Protein AF-A0A5B7BWL8-F1 (afdb_monomer_lite)

Foldseek 3Di:
DDLPPQPLLVLLVQLVDPVSLVVSLVSLLVSLVVVQVVVCVVPQFNDDDPVCPVVVLVVSLVVSVVSNNDSVSCVVSPNPPPPVDDPQCPPPGGNVSVCVGPPVD

Sequence (105 aa):
LDLSGSNLTLAATICSNKEDRGKCCRYINAFIAVSVARYANATSNLGVSSDLSEICLSSISETLELYGIARNATVFCGFGTKIPVNYECEGRTTVTQMLQSPKFV

Secondary structure (DSSP, 8-state):
---TT--HHHHHHHHH-GGGHHHHHHHHHHHHHHHHHHHHHHHSBSS--HHHHHHHHHHHHHHHHHTT--HHHHHHH---------GGGTT--BHHHHHTSTT--

Structure (mmCIF, N/CA/C/O backbone):
data_AF-A0A5B7BWL8-F1
#
_entry.id   AF-A0A5B7BWL8-F1
#
loop_
_atom_site.group_PDB
_atom_site.id
_atom_site.type_symbol
_atom_site.label_atom_id
_atom_site.label_alt_id
_atom_site.label_comp_id
_atom_site.label_asym_id
_atom_site.label_entity_id
_atom_site.label_seq_id
_atom_site.pdbx_PDB_ins_code
_atom_site.Cartn_x
_atom_site.Cartn_y
_atom_site.Cartn_z
_atom_site.occupancy
_atom_site.B_iso_or_equiv
_atom_site.auth_seq_id
_atom_site.auth_comp_id
_atom_site.auth_asym_id
_atom_site.auth_atom_id
_atom_site.pdbx_PDB_model_num
ATOM 1 N N . LEU A 1 1 ? 3.720 1.571 6.312 1.00 76.44 1 LEU A N 1
ATOM 2 C CA . LEU A 1 1 ? 3.404 0.793 5.097 1.00 76.44 1 LEU A CA 1
ATOM 3 C C . LEU A 1 1 ? 4.126 -0.543 5.202 1.00 76.44 1 LEU A C 1
ATOM 5 O O . LEU A 1 1 ? 5.339 -0.537 5.346 1.00 76.44 1 LEU A O 1
ATOM 9 N N . ASP A 1 2 ? 3.404 -1.658 5.193 1.00 85.81 2 ASP A N 1
ATOM 10 C CA . ASP A 1 2 ? 4.000 -2.998 5.139 1.00 85.81 2 ASP A CA 1
ATOM 11 C C . ASP A 1 2 ? 3.781 -3.601 3.744 1.00 85.81 2 ASP A C 1
ATOM 13 O O . ASP A 1 2 ? 2.657 -3.965 3.398 1.00 85.81 2 ASP A O 1
ATOM 17 N N . LEU A 1 3 ? 4.836 -3.652 2.927 1.00 85.50 3 LEU A N 1
ATOM 18 C CA . LEU A 1 3 ? 4.828 -4.288 1.600 1.00 85.50 3 LEU A CA 1
ATOM 19 C C . LEU A 1 3 ? 5.455 -5.690 1.624 1.00 85.50 3 LEU A C 1
ATOM 21 O O . LEU A 1 3 ? 5.674 -6.281 0.564 1.00 85.50 3 LEU A O 1
ATOM 25 N N . SER A 1 4 ? 5.757 -6.239 2.805 1.00 85.44 4 SER A N 1
ATOM 26 C CA . SER A 1 4 ? 6.407 -7.545 2.925 1.00 85.44 4 SER A CA 1
ATOM 27 C C . SER A 1 4 ? 5.589 -8.650 2.245 1.00 85.44 4 SER A C 1
ATOM 29 O O . SER A 1 4 ? 4.355 -8.669 2.279 1.00 85.44 4 SER A O 1
ATOM 31 N N . GLY A 1 5 ? 6.274 -9.575 1.575 1.00 83.12 5 GLY A N 1
ATOM 32 C CA . GLY A 1 5 ? 5.630 -10.623 0.776 1.00 83.12 5 GLY A CA 1
ATOM 33 C C . GLY A 1 5 ? 5.118 -10.167 -0.598 1.00 83.12 5 GLY A C 1
ATOM 34 O O . GLY A 1 5 ? 4.640 -11.002 -1.361 1.00 83.12 5 GLY A O 1
ATOM 35 N N . SER A 1 6 ? 5.243 -8.882 -0.952 1.00 89.69 6 SER A N 1
ATOM 36 C CA . SER A 1 6 ? 5.002 -8.408 -2.321 1.00 89.69 6 SER A CA 1
ATOM 37 C C . SER A 1 6 ? 6.225 -8.660 -3.201 1.00 89.69 6 SER A C 1
ATOM 39 O O . SER A 1 6 ? 7.352 -8.358 -2.811 1.00 89.69 6 SER A O 1
ATOM 41 N N . ASN A 1 7 ? 6.019 -9.161 -4.420 1.00 92.12 7 ASN A N 1
ATOM 42 C CA . ASN A 1 7 ? 7.098 -9.316 -5.395 1.00 92.12 7 ASN A CA 1
ATOM 43 C C . ASN A 1 7 ? 7.298 -8.009 -6.180 1.00 92.12 7 ASN A C 1
ATOM 45 O O . ASN A 1 7 ? 6.820 -7.853 -7.306 1.00 92.12 7 ASN A O 1
ATOM 49 N N . LEU A 1 8 ? 7.980 -7.049 -5.550 1.00 90.62 8 LEU A N 1
ATOM 50 C CA . LEU A 1 8 ? 8.244 -5.734 -6.142 1.00 90.62 8 LEU A CA 1
ATOM 51 C C . LEU A 1 8 ? 9.181 -5.820 -7.354 1.00 90.62 8 LEU A C 1
ATOM 53 O O . LEU A 1 8 ? 9.018 -5.050 -8.294 1.00 90.62 8 LEU A O 1
ATOM 57 N N . THR A 1 9 ? 10.088 -6.801 -7.389 1.00 90.12 9 THR A N 1
ATOM 58 C CA . THR A 1 9 ? 10.976 -7.048 -8.535 1.00 90.12 9 THR A CA 1
ATOM 59 C C . THR A 1 9 ? 10.194 -7.440 -9.789 1.00 90.12 9 THR A C 1
ATOM 61 O O . THR A 1 9 ? 10.437 -6.886 -10.858 1.00 90.12 9 THR A O 1
ATOM 64 N N . LEU A 1 10 ? 9.206 -8.336 -9.668 1.00 90.94 10 LEU A N 1
ATOM 65 C CA . LEU A 1 10 ? 8.322 -8.690 -10.784 1.00 90.94 10 LEU A CA 1
ATOM 66 C C . LEU A 1 10 ? 7.570 -7.462 -11.306 1.00 90.94 10 LEU A C 1
ATOM 68 O O . LEU A 1 10 ? 7.477 -7.245 -12.515 1.00 90.94 10 LEU A O 1
ATOM 72 N N . ALA A 1 11 ? 7.046 -6.641 -10.396 1.00 91.81 11 ALA A N 1
ATOM 73 C CA . ALA A 1 11 ? 6.366 -5.417 -10.785 1.00 91.81 11 ALA A CA 1
ATOM 74 C C . ALA A 1 11 ? 7.316 -4.418 -11.452 1.00 91.81 11 ALA A C 1
ATOM 76 O O . ALA A 1 11 ? 6.922 -3.822 -12.446 1.00 91.81 11 ALA A O 1
ATOM 77 N N . ALA A 1 12 ? 8.564 -4.290 -10.996 1.00 92.81 12 ALA A N 1
ATOM 78 C CA . ALA A 1 12 ? 9.577 -3.469 -11.656 1.00 92.81 12 ALA A CA 1
ATOM 79 C C . ALA A 1 12 ? 9.822 -3.918 -13.104 1.00 92.81 12 ALA A C 1
ATOM 81 O O . ALA A 1 12 ? 9.806 -3.089 -14.016 1.00 92.81 12 ALA A O 1
ATOM 82 N N . THR A 1 13 ? 9.943 -5.229 -13.347 1.00 93.75 13 THR A N 1
ATOM 83 C CA . THR A 1 13 ? 10.066 -5.776 -14.707 1.00 93.75 13 THR A CA 1
ATOM 84 C C . THR A 1 13 ? 8.866 -5.396 -15.573 1.00 93.75 13 THR A C 1
ATOM 86 O O . THR A 1 13 ? 9.043 -4.881 -16.675 1.00 93.75 13 THR A O 1
ATOM 89 N N . ILE A 1 14 ? 7.642 -5.570 -15.069 1.00 93.12 14 ILE A N 1
ATOM 90 C CA . ILE A 1 14 ? 6.412 -5.229 -15.802 1.00 93.12 14 ILE A CA 1
ATOM 91 C C . ILE A 1 14 ? 6.315 -3.716 -16.053 1.00 93.12 14 ILE A C 1
ATOM 93 O O . ILE A 1 14 ? 5.974 -3.286 -17.150 1.00 93.12 14 ILE A O 1
ATOM 97 N N . CYS A 1 15 ? 6.639 -2.901 -15.051 1.00 90.94 15 CYS A N 1
ATOM 98 C CA . CYS A 1 15 ? 6.589 -1.443 -15.118 1.00 90.94 15 CYS A CA 1
ATOM 99 C C . CYS A 1 15 ? 7.652 -0.832 -16.039 1.00 90.94 15 CYS A C 1
ATOM 101 O O . CYS A 1 15 ? 7.480 0.305 -16.479 1.00 90.94 15 CYS A O 1
ATOM 103 N N . SER A 1 16 ? 8.722 -1.566 -16.357 1.00 91.25 16 SER A N 1
ATOM 104 C CA . SER A 1 16 ? 9.725 -1.133 -17.334 1.00 91.25 16 SER A CA 1
ATOM 105 C C . SER A 1 16 ? 9.195 -1.134 -18.777 1.00 91.25 16 SER A C 1
ATOM 107 O O . SER A 1 16 ? 9.670 -0.358 -19.610 1.00 91.25 16 SER A O 1
ATOM 109 N N . ASN A 1 17 ? 8.173 -1.950 -19.073 1.00 90.75 17 ASN A N 1
ATOM 110 C CA . ASN A 1 17 ? 7.547 -2.006 -20.389 1.00 90.75 17 ASN A CA 1
ATOM 111 C C . ASN A 1 17 ? 6.417 -0.969 -20.516 1.00 90.75 17 ASN A C 1
ATOM 113 O O . ASN A 1 17 ? 5.400 -1.019 -19.821 1.00 90.75 17 ASN A O 1
ATOM 117 N N . LYS A 1 18 ? 6.561 -0.043 -21.471 1.00 84.69 18 LYS A N 1
ATOM 118 C CA . LYS A 1 18 ? 5.576 1.018 -21.740 1.00 84.69 18 LYS A CA 1
ATOM 119 C C . LYS A 1 18 ? 4.225 0.489 -22.232 1.00 84.69 18 LYS A C 1
ATOM 121 O O . LYS A 1 18 ? 3.219 1.161 -22.010 1.00 84.69 18 LYS A O 1
ATOM 126 N N . GLU A 1 19 ? 4.183 -0.679 -22.868 1.00 90.56 19 GLU A N 1
ATOM 127 C CA . GLU A 1 19 ? 2.931 -1.304 -23.323 1.00 90.56 19 GLU A CA 1
ATOM 128 C C . GLU A 1 19 ? 2.147 -1.932 -22.160 1.00 90.56 19 GLU A C 1
ATOM 130 O O . GLU A 1 19 ? 0.922 -2.031 -22.197 1.00 90.56 19 GLU A O 1
ATOM 135 N N . ASP A 1 20 ? 2.837 -2.268 -21.068 1.00 91.62 20 ASP A N 1
ATOM 136 C CA . ASP A 1 20 ? 2.262 -2.931 -19.899 1.00 91.62 20 ASP A CA 1
ATOM 137 C C . ASP A 1 20 ? 1.863 -1.957 -18.779 1.00 91.62 20 ASP A C 1
ATOM 139 O O . ASP A 1 20 ? 1.601 -2.379 -17.650 1.00 91.62 20 ASP A O 1
ATOM 143 N N . ARG A 1 21 ? 1.730 -0.654 -19.065 1.00 87.81 21 ARG A N 1
ATOM 144 C CA . ARG A 1 21 ? 1.355 0.370 -18.064 1.00 87.81 21 ARG A CA 1
ATOM 145 C C . ARG A 1 21 ? 0.113 0.006 -17.255 1.00 87.81 21 ARG A C 1
ATOM 147 O O . ARG A 1 21 ? 0.104 0.167 -16.039 1.00 87.81 21 ARG A O 1
ATOM 154 N N . GLY A 1 22 ? -0.912 -0.548 -17.903 1.00 89.06 22 GLY A N 1
ATOM 155 C CA . GLY A 1 22 ? -2.113 -1.013 -17.206 1.00 89.06 22 GLY A CA 1
ATOM 156 C C . GLY A 1 22 ? -1.839 -2.173 -16.239 1.00 89.06 22 GLY A C 1
ATOM 157 O O . GLY A 1 22 ? -2.395 -2.204 -15.142 1.00 89.06 22 GLY A O 1
ATOM 158 N N . LYS A 1 23 ? -0.959 -3.118 -16.606 1.00 92.19 23 LYS A N 1
ATOM 159 C CA . LYS A 1 23 ? -0.533 -4.206 -15.708 1.00 92.19 23 LYS A CA 1
ATOM 160 C C . LYS A 1 23 ? 0.304 -3.653 -14.557 1.00 92.19 23 LYS A C 1
ATOM 162 O O . LYS A 1 23 ? 0.032 -4.006 -13.416 1.00 92.19 23 LYS A O 1
ATOM 167 N N . CYS A 1 24 ? 1.242 -2.753 -14.845 1.00 91.50 24 CYS A N 1
ATOM 168 C CA . CYS A 1 24 ? 2.054 -2.065 -13.843 1.00 91.50 24 CYS A CA 1
ATOM 169 C C . CYS A 1 24 ? 1.181 -1.426 -12.749 1.00 91.50 24 CYS A C 1
ATOM 171 O O . CYS A 1 24 ? 1.342 -1.745 -11.571 1.00 91.50 24 CYS A O 1
ATOM 173 N N . CYS A 1 25 ? 0.176 -0.626 -13.127 1.00 90.75 25 CYS A N 1
ATOM 174 C CA . CYS A 1 25 ? -0.714 0.006 -12.149 1.00 90.75 25 CYS A CA 1
ATOM 175 C C . CYS A 1 25 ? -1.532 -0.997 -11.334 1.00 90.75 25 CYS A C 1
ATOM 177 O O . CYS A 1 25 ? -1.771 -0.768 -10.151 1.00 90.75 25 CYS A O 1
ATOM 179 N N . ARG A 1 26 ? -1.953 -2.118 -11.935 1.00 90.62 26 ARG A N 1
ATOM 180 C CA . ARG A 1 26 ? -2.653 -3.181 -11.198 1.00 90.62 26 ARG A CA 1
ATOM 181 C C . ARG A 1 26 ? -1.764 -3.820 -10.134 1.00 90.62 26 ARG A C 1
ATOM 183 O O . ARG A 1 26 ? -2.235 -4.006 -9.020 1.00 90.62 26 ARG A O 1
ATOM 190 N N . TYR A 1 27 ? -0.501 -4.111 -10.447 1.00 91.56 27 TYR A N 1
ATOM 191 C CA . TYR A 1 27 ? 0.447 -4.655 -9.469 1.00 91.56 27 TYR A CA 1
ATOM 192 C C . TYR A 1 27 ? 0.722 -3.666 -8.334 1.00 91.56 27 TYR A C 1
ATOM 194 O O . TYR A 1 27 ? 0.584 -4.033 -7.170 1.00 91.56 27 TYR A O 1
ATOM 202 N N . ILE A 1 28 ? 1.027 -2.406 -8.665 1.00 90.69 28 ILE A N 1
ATOM 203 C CA . ILE A 1 28 ? 1.254 -1.353 -7.665 1.00 90.69 28 ILE A CA 1
ATOM 204 C C . ILE A 1 28 ? 0.040 -1.233 -6.736 1.00 90.69 28 ILE A C 1
ATOM 206 O O . ILE A 1 28 ? 0.183 -1.358 -5.522 1.00 90.69 28 ILE A O 1
ATOM 210 N N . ASN A 1 29 ? -1.166 -1.064 -7.288 1.00 89.81 29 ASN A N 1
ATOM 211 C CA . ASN A 1 29 ? -2.377 -0.907 -6.481 1.00 89.81 29 ASN A CA 1
ATOM 212 C C . ASN A 1 29 ? -2.721 -2.167 -5.672 1.00 89.81 29 ASN A C 1
ATOM 214 O O . ASN A 1 29 ? -3.215 -2.039 -4.555 1.00 89.81 29 ASN A O 1
ATOM 218 N N . ALA A 1 30 ? -2.425 -3.368 -6.179 1.00 90.19 30 ALA A N 1
ATOM 219 C CA . ALA A 1 30 ? -2.609 -4.604 -5.421 1.00 90.19 30 ALA A CA 1
ATOM 220 C C . ALA A 1 30 ? -1.703 -4.651 -4.181 1.00 90.19 30 ALA A C 1
ATOM 222 O O . ALA A 1 30 ? -2.172 -4.974 -3.091 1.00 90.19 30 ALA A O 1
ATOM 223 N N . PHE A 1 31 ? -0.428 -4.275 -4.312 1.00 90.31 31 PHE A N 1
ATOM 224 C CA . PHE A 1 31 ? 0.491 -4.232 -3.171 1.00 90.31 31 PHE A CA 1
ATOM 225 C C . PHE A 1 31 ? 0.072 -3.187 -2.134 1.00 90.31 31 PHE A C 1
ATOM 227 O O . PHE A 1 31 ? 0.073 -3.467 -0.935 1.00 90.31 31 PHE A O 1
ATOM 234 N N . ILE A 1 32 ? -0.355 -2.007 -2.595 1.00 88.88 32 ILE A N 1
ATOM 235 C CA . ILE A 1 32 ? -0.895 -0.950 -1.730 1.00 88.88 32 ILE A CA 1
ATOM 236 C C . ILE A 1 32 ? -2.125 -1.472 -0.979 1.00 88.88 32 ILE A C 1
ATOM 238 O O . ILE A 1 32 ? -2.203 -1.317 0.235 1.00 88.88 32 ILE A O 1
ATOM 242 N N . ALA A 1 33 ? -3.060 -2.126 -1.674 1.00 88.44 33 ALA A N 1
ATOM 243 C CA . ALA A 1 33 ? -4.286 -2.653 -1.078 1.00 88.44 33 ALA A CA 1
ATOM 244 C C . ALA A 1 33 ? -4.005 -3.693 0.014 1.00 88.44 33 ALA A C 1
ATOM 246 O O . ALA A 1 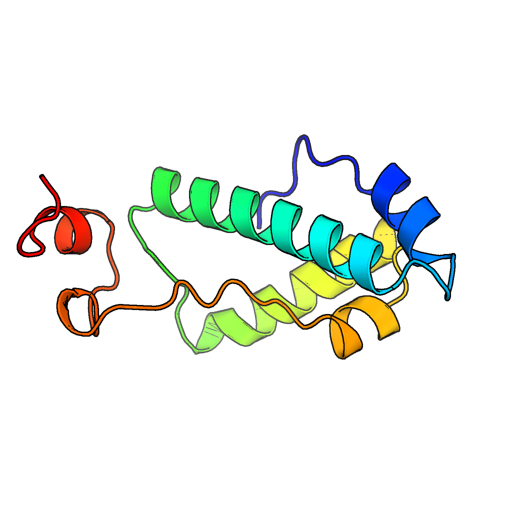33 ? -4.593 -3.619 1.091 1.00 88.44 33 ALA A O 1
ATOM 247 N N . VAL A 1 34 ? -3.066 -4.617 -0.220 1.00 89.19 34 VAL A N 1
ATOM 248 C CA . VAL A 1 34 ? -2.629 -5.580 0.806 1.00 89.19 34 VAL A CA 1
ATOM 249 C C . VAL A 1 34 ? -2.032 -4.851 2.011 1.00 89.19 34 VAL A C 1
ATOM 251 O O . VAL A 1 34 ? -2.356 -5.181 3.151 1.00 89.19 34 VAL A O 1
ATOM 254 N N . SER A 1 35 ? -1.204 -3.832 1.775 1.00 89.56 35 SER A N 1
ATOM 255 C CA . SER A 1 35 ? -0.605 -3.033 2.846 1.00 89.56 35 SER A CA 1
ATOM 256 C C . SER A 1 35 ? -1.649 -2.303 3.693 1.00 89.56 35 SER A C 1
ATOM 258 O O . SER A 1 35 ? -1.593 -2.342 4.923 1.00 89.56 35 SER A O 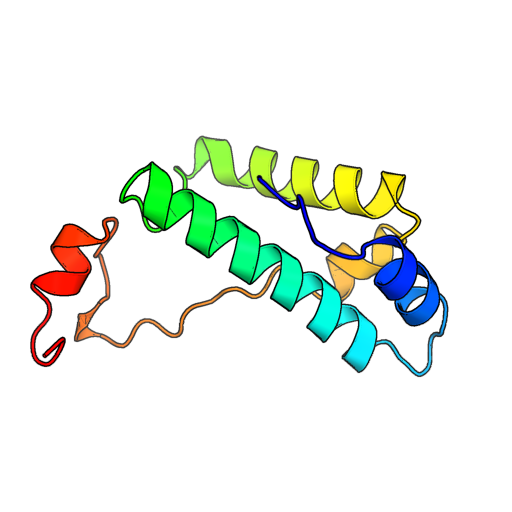1
ATOM 260 N N . VAL A 1 36 ? -2.634 -1.679 3.041 1.00 87.19 36 VAL A N 1
ATOM 261 C CA . VAL A 1 36 ? -3.756 -0.991 3.696 1.00 87.19 36 VAL A CA 1
ATOM 262 C C . VAL A 1 36 ? -4.598 -1.979 4.502 1.00 87.19 36 VAL A C 1
ATOM 264 O O . VAL A 1 36 ? -4.927 -1.697 5.651 1.00 87.19 36 VAL A O 1
ATOM 267 N N . ALA A 1 37 ? -4.885 -3.165 3.959 1.00 88.12 37 ALA A N 1
ATOM 268 C CA . ALA A 1 37 ? -5.623 -4.203 4.676 1.00 88.12 37 ALA A CA 1
ATOM 269 C C . ALA A 1 37 ? -4.882 -4.673 5.940 1.00 88.12 37 ALA A C 1
ATOM 271 O O . ALA A 1 37 ? -5.493 -4.819 6.998 1.00 88.12 37 ALA A O 1
ATOM 272 N N . ARG A 1 38 ? -3.557 -4.854 5.866 1.00 90.69 38 ARG A N 1
ATOM 273 C CA . ARG A 1 38 ? -2.734 -5.195 7.040 1.00 90.69 38 ARG A CA 1
ATOM 274 C C . ARG A 1 38 ? -2.729 -4.083 8.082 1.00 90.69 38 ARG A C 1
ATOM 276 O O . ARG A 1 38 ? -2.854 -4.374 9.268 1.00 90.69 38 ARG A O 1
ATOM 283 N N . TYR A 1 39 ? -2.625 -2.828 7.649 1.00 89.44 39 TYR A N 1
ATOM 284 C CA . TYR A 1 39 ? -2.717 -1.672 8.540 1.00 89.44 39 TYR A CA 1
ATOM 285 C C . TYR A 1 39 ? -4.064 -1.626 9.269 1.00 89.44 39 TYR A C 1
ATOM 287 O O . TYR A 1 39 ? -4.092 -1.498 10.495 1.00 89.44 39 TYR A O 1
ATOM 295 N N . ALA A 1 40 ? -5.169 -1.791 8.538 1.00 89.88 40 ALA A N 1
ATOM 296 C CA . ALA A 1 40 ? -6.506 -1.806 9.119 1.00 89.88 40 ALA A CA 1
ATOM 297 C C . ALA A 1 40 ? -6.696 -2.980 10.083 1.00 89.88 40 ALA A C 1
ATOM 299 O O . ALA A 1 40 ? -7.247 -2.796 11.161 1.00 89.88 40 ALA A O 1
ATOM 300 N N . ASN A 1 41 ? -6.177 -4.163 9.757 1.00 91.06 41 ASN A N 1
ATOM 301 C CA . ASN A 1 41 ? -6.224 -5.313 10.657 1.00 91.06 41 ASN A CA 1
ATOM 302 C C . ASN A 1 41 ? -5.430 -5.073 11.956 1.00 91.06 41 ASN A C 1
ATOM 304 O O . ASN A 1 41 ? -5.896 -5.402 13.040 1.00 91.06 41 ASN A O 1
ATOM 308 N N . ALA A 1 42 ? -4.240 -4.473 11.858 1.00 92.50 42 ALA A N 1
ATOM 309 C CA . ALA A 1 42 ? -3.376 -4.237 13.014 1.00 92.50 42 ALA A CA 1
ATOM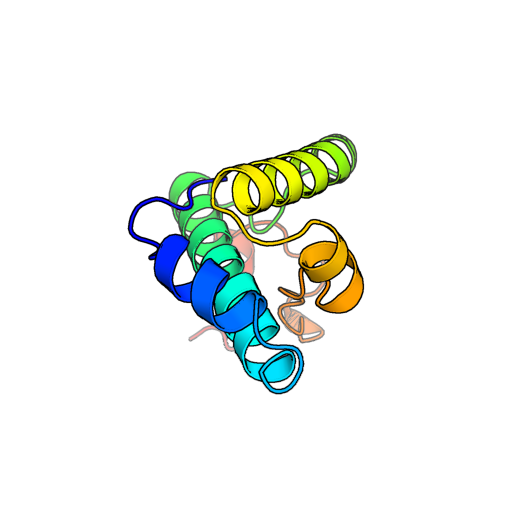 310 C C . ALA A 1 42 ? -3.854 -3.084 13.911 1.00 92.50 42 ALA A C 1
ATOM 312 O O . ALA A 1 42 ? -3.625 -3.107 15.117 1.00 92.50 42 ALA A O 1
ATOM 313 N N . THR A 1 43 ? -4.487 -2.059 13.334 1.00 91.94 43 THR A N 1
ATOM 314 C CA . THR A 1 43 ? -4.819 -0.811 14.047 1.00 91.94 43 THR A CA 1
ATOM 315 C C . THR A 1 43 ? -6.314 -0.568 14.213 1.00 91.94 43 THR A C 1
ATOM 317 O O . THR A 1 43 ? -6.708 0.348 14.927 1.00 91.94 43 THR A O 1
ATOM 320 N N . SER A 1 44 ? -7.152 -1.351 13.534 1.00 90.50 44 SER A N 1
ATOM 321 C CA . SER A 1 44 ? -8.581 -1.090 13.338 1.00 90.50 44 SER A CA 1
ATOM 322 C C . SER A 1 44 ? -8.912 0.236 12.637 1.00 90.50 44 SER A C 1
ATOM 324 O O . SER A 1 44 ? -10.094 0.531 12.491 1.00 90.50 44 SER A O 1
ATOM 326 N N . ASN A 1 45 ? -7.935 1.021 12.164 1.00 88.94 45 ASN A N 1
ATOM 327 C CA . ASN A 1 45 ? -8.173 2.265 11.425 1.00 88.94 45 ASN A CA 1
ATOM 328 C C . ASN A 1 45 ? -8.232 2.010 9.914 1.00 88.94 45 ASN A C 1
ATOM 330 O O . ASN A 1 45 ? -7.408 1.292 9.356 1.00 88.94 45 ASN A O 1
ATOM 334 N N . LEU A 1 46 ? -9.186 2.639 9.232 1.00 85.62 46 LEU A N 1
ATOM 335 C CA . LEU A 1 46 ? -9.404 2.503 7.784 1.00 85.62 46 LEU A CA 1
ATOM 336 C C . LEU A 1 46 ? -8.591 3.498 6.954 1.00 85.62 46 LEU A C 1
ATOM 338 O O . LEU A 1 46 ? -8.591 3.440 5.727 1.00 85.62 46 LEU A O 1
ATOM 342 N N . GLY A 1 47 ? -7.903 4.415 7.622 1.00 83.12 47 GLY A N 1
ATOM 343 C CA . GLY A 1 47 ? -7.080 5.433 7.000 1.00 83.12 47 GLY A CA 1
ATOM 344 C C . GLY A 1 47 ? -6.091 6.020 7.994 1.00 83.12 47 GLY A C 1
ATOM 345 O O . GLY A 1 47 ? -6.101 5.694 9.181 1.00 83.12 47 GLY A O 1
ATOM 346 N N . VAL A 1 48 ? -5.235 6.893 7.480 1.00 83.75 48 VAL A N 1
ATOM 347 C CA . VAL A 1 48 ? -4.289 7.687 8.268 1.00 83.75 48 VAL A CA 1
ATOM 348 C C . VAL A 1 48 ? -4.818 9.114 8.422 1.00 83.75 48 VAL A C 1
ATOM 350 O O . VAL A 1 48 ? -5.686 9.539 7.658 1.00 83.75 48 VAL A O 1
ATOM 353 N N . SER A 1 49 ? -4.308 9.863 9.402 1.00 84.38 49 SER A N 1
ATOM 354 C CA . SER A 1 49 ? -4.627 11.290 9.528 1.00 84.38 49 SER A CA 1
ATOM 355 C C . SER A 1 49 ? -4.145 12.077 8.304 1.00 84.38 49 SER A C 1
ATOM 357 O O . SER A 1 49 ? -3.216 11.656 7.608 1.00 84.38 49 SER A O 1
ATOM 359 N N . SER A 1 50 ? -4.749 13.246 8.065 1.00 80.94 50 SER A N 1
ATOM 360 C CA . SER A 1 50 ? -4.342 14.170 6.994 1.00 80.94 50 SER A CA 1
ATOM 361 C C . SER A 1 50 ? -2.840 14.444 7.011 1.00 80.94 50 SER A C 1
ATOM 363 O O . SER A 1 50 ? -2.188 14.388 5.972 1.00 80.94 50 SER A O 1
ATOM 365 N N . ASP A 1 51 ? -2.290 14.643 8.206 1.00 83.69 51 ASP A N 1
ATOM 366 C CA . ASP A 1 51 ? -0.903 15.060 8.418 1.00 83.69 51 ASP A CA 1
ATOM 367 C C . ASP A 1 51 ? 0.093 13.936 8.087 1.00 83.69 51 ASP A C 1
ATOM 369 O O . ASP A 1 51 ? 1.243 14.189 7.738 1.00 83.69 51 ASP A O 1
ATOM 373 N N . LEU A 1 52 ? -0.354 12.677 8.152 1.00 85.12 52 LEU A N 1
ATOM 374 C CA . LEU A 1 52 ? 0.444 11.502 7.794 1.00 85.12 52 LEU A CA 1
ATOM 375 C C . LEU A 1 52 ? 0.232 11.058 6.344 1.00 85.12 52 LEU A C 1
ATOM 377 O O . LEU A 1 52 ? 0.987 10.215 5.853 1.00 85.12 52 LEU A O 1
ATOM 381 N N . SER A 1 53 ? -0.774 11.599 5.653 1.00 83.62 53 SER A N 1
ATOM 382 C CA . SER A 1 53 ? -1.113 11.194 4.289 1.00 83.62 53 SER A CA 1
ATOM 383 C C . SER A 1 53 ? 0.037 11.472 3.323 1.00 83.62 53 SER A C 1
ATOM 385 O O . SER A 1 53 ? 0.445 10.579 2.586 1.00 83.62 53 SER A O 1
ATOM 387 N N . GLU A 1 54 ? 0.607 12.677 3.346 1.00 83.38 54 GLU A N 1
ATOM 388 C CA . GLU A 1 54 ? 1.715 13.047 2.453 1.00 83.38 54 GLU A CA 1
ATOM 389 C C . GLU A 1 54 ? 2.966 12.196 2.710 1.00 83.38 54 GLU A C 1
ATOM 391 O O . GLU A 1 54 ? 3.563 11.663 1.773 1.00 83.38 54 GLU A O 1
ATOM 396 N N . ILE A 1 55 ? 3.293 11.968 3.985 1.00 87.12 55 ILE A N 1
ATOM 397 C CA . ILE A 1 55 ? 4.402 11.100 4.400 1.00 87.12 55 ILE A CA 1
ATOM 398 C C . ILE A 1 55 ? 4.186 9.672 3.887 1.00 87.12 55 ILE A C 1
ATOM 400 O O . ILE A 1 55 ? 5.114 9.052 3.366 1.00 87.12 55 ILE A O 1
ATOM 404 N N . CYS A 1 56 ? 2.958 9.149 3.979 1.00 85.38 56 CYS A N 1
ATOM 405 C CA . CYS A 1 56 ? 2.627 7.829 3.446 1.00 85.38 56 CYS A CA 1
ATOM 406 C C . CYS A 1 56 ? 2.834 7.765 1.928 1.00 85.38 56 CYS A C 1
ATOM 408 O O . CYS A 1 56 ? 3.452 6.819 1.442 1.00 85.38 56 CYS A O 1
ATOM 410 N N . LEU A 1 57 ? 2.365 8.769 1.180 1.00 85.75 57 LEU A N 1
ATOM 411 C CA . LEU A 1 57 ? 2.513 8.825 -0.279 1.00 85.75 57 LEU A CA 1
ATOM 412 C C . LEU A 1 57 ? 3.988 8.929 -0.708 1.00 85.75 57 LEU A C 1
ATOM 414 O O . LEU A 1 57 ? 4.391 8.266 -1.673 1.00 85.75 57 LEU A O 1
ATOM 418 N N . SER A 1 58 ? 4.796 9.713 0.017 1.00 86.81 58 SER A N 1
ATOM 419 C CA . SER A 1 58 ? 6.242 9.817 -0.228 1.00 86.81 58 SER A CA 1
ATOM 420 C C . SER A 1 58 ? 6.938 8.491 0.051 1.00 86.81 58 SER A C 1
ATOM 422 O O . SER A 1 58 ? 7.605 7.951 -0.828 1.00 86.81 58 SER A O 1
ATOM 424 N N . SER A 1 59 ? 6.681 7.896 1.220 1.00 89.06 59 SER A N 1
ATOM 425 C CA . SER A 1 59 ? 7.285 6.627 1.633 1.00 89.06 59 SER A CA 1
ATOM 426 C C . SER A 1 59 ? 6.949 5.479 0.678 1.00 89.06 59 SER A C 1
ATOM 428 O O . SER A 1 59 ? 7.824 4.680 0.340 1.00 89.06 59 SER A O 1
ATOM 430 N N . ILE A 1 60 ? 5.708 5.411 0.181 1.00 88.44 60 ILE A N 1
ATOM 431 C CA . ILE A 1 60 ? 5.322 4.461 -0.871 1.00 88.44 60 ILE A CA 1
ATOM 432 C C . ILE A 1 60 ? 6.174 4.689 -2.122 1.00 88.44 60 ILE A C 1
ATOM 434 O O . ILE A 1 60 ? 6.740 3.739 -2.659 1.00 88.44 60 ILE A O 1
ATOM 438 N N . SER A 1 61 ? 6.247 5.934 -2.598 1.00 88.94 61 SER A N 1
ATOM 439 C CA . SER A 1 61 ? 6.946 6.261 -3.842 1.00 88.94 61 SER A CA 1
ATOM 440 C C . SER A 1 61 ? 8.436 5.940 -3.763 1.00 88.94 61 SER A C 1
ATOM 442 O O . SER A 1 61 ? 8.959 5.286 -4.660 1.00 88.94 61 SER A O 1
ATOM 444 N N . GLU A 1 62 ? 9.084 6.332 -2.668 1.00 90.75 62 GLU A N 1
ATOM 445 C CA . GLU A 1 62 ? 10.492 6.040 -2.380 1.00 90.75 62 GLU A CA 1
ATOM 446 C C . GLU A 1 62 ? 10.741 4.534 -2.287 1.00 90.75 62 GLU A C 1
ATOM 448 O O . GLU A 1 62 ? 11.699 4.023 -2.861 1.00 90.75 62 GLU A O 1
ATOM 453 N N . THR A 1 63 ? 9.848 3.797 -1.619 1.00 90.06 63 THR A N 1
ATOM 454 C CA . THR A 1 63 ? 9.974 2.340 -1.525 1.00 90.06 63 THR A CA 1
ATOM 455 C C . THR A 1 63 ? 9.884 1.704 -2.908 1.00 90.06 63 THR A C 1
ATOM 457 O O . THR A 1 63 ? 10.745 0.914 -3.266 1.00 90.06 63 THR A O 1
ATOM 460 N N . LEU A 1 64 ? 8.886 2.049 -3.723 1.00 90.06 64 LEU A N 1
ATOM 461 C CA . LEU A 1 64 ? 8.752 1.487 -5.072 1.00 90.06 64 LEU A CA 1
ATOM 462 C C . LEU A 1 64 ? 9.968 1.815 -5.959 1.00 90.06 64 LEU A C 1
ATOM 464 O O . LEU A 1 64 ? 10.438 0.941 -6.691 1.00 90.06 64 LEU A O 1
ATOM 468 N N . GLU A 1 65 ? 10.513 3.027 -5.839 1.00 91.69 65 GLU A N 1
ATOM 469 C CA . GLU A 1 65 ? 11.726 3.458 -6.541 1.00 91.69 65 GLU A CA 1
ATOM 470 C C . GLU A 1 65 ? 12.955 2.632 -6.143 1.00 91.69 65 GLU A C 1
ATOM 472 O O . GLU A 1 65 ? 13.674 2.157 -7.023 1.00 91.69 65 GLU A O 1
ATOM 477 N N . LEU A 1 66 ? 13.146 2.359 -4.847 1.00 91.38 66 LEU A N 1
ATOM 478 C CA . LEU A 1 66 ? 14.230 1.497 -4.353 1.00 91.38 66 LEU A CA 1
ATOM 479 C C . LEU A 1 66 ? 14.186 0.078 -4.945 1.00 91.38 66 LEU A C 1
ATOM 481 O O . LEU A 1 66 ? 15.231 -0.546 -5.117 1.00 91.38 66 LEU A O 1
ATOM 485 N N . TYR A 1 67 ? 12.997 -0.425 -5.288 1.00 90.00 67 TYR A N 1
ATOM 486 C CA . TYR A 1 67 ? 12.819 -1.731 -5.934 1.00 90.00 67 TYR A CA 1
ATOM 487 C C . TYR A 1 67 ? 12.798 -1.666 -7.472 1.00 90.00 67 TYR A C 1
ATOM 489 O O . TYR A 1 67 ? 12.536 -2.677 -8.123 1.00 90.00 67 TYR A O 1
ATOM 497 N N . GLY A 1 68 ? 13.103 -0.508 -8.067 1.00 89.69 68 GLY A N 1
ATOM 498 C CA . GLY A 1 68 ? 13.268 -0.342 -9.513 1.00 89.69 68 GLY A CA 1
ATOM 499 C C . GLY A 1 68 ? 11.996 0.035 -10.276 1.00 89.69 68 GLY A C 1
ATOM 500 O O . GLY A 1 68 ? 12.000 0.030 -11.508 1.00 89.69 68 GLY A O 1
ATOM 501 N N . ILE A 1 69 ? 10.905 0.378 -9.588 1.00 91.50 69 ILE A N 1
ATOM 502 C CA . ILE A 1 69 ? 9.712 0.944 -10.227 1.00 91.50 69 ILE A CA 1
ATOM 503 C C . ILE A 1 69 ? 9.922 2.450 -10.365 1.00 91.50 69 ILE A C 1
ATOM 505 O O . ILE A 1 69 ? 10.017 3.172 -9.378 1.00 91.50 69 ILE A O 1
ATOM 509 N N . ALA A 1 70 ? 9.985 2.939 -11.602 1.00 85.69 70 ALA A N 1
ATOM 510 C CA . ALA A 1 70 ? 10.264 4.345 -11.866 1.00 85.69 70 ALA A CA 1
ATOM 511 C C . ALA A 1 70 ? 9.245 5.283 -11.187 1.00 85.69 70 ALA A C 1
ATOM 513 O O . ALA A 1 70 ? 8.038 5.047 -11.223 1.00 85.69 70 ALA A O 1
ATOM 514 N N . ARG A 1 71 ? 9.723 6.405 -10.636 1.00 80.50 71 ARG A N 1
ATOM 515 C CA . ARG A 1 71 ? 8.898 7.404 -9.930 1.00 80.50 71 ARG A CA 1
ATOM 516 C C . ARG A 1 71 ? 7.788 8.016 -10.792 1.00 80.50 71 ARG A C 1
ATOM 518 O O . ARG A 1 71 ? 6.773 8.475 -10.286 1.00 80.50 71 ARG A O 1
ATOM 525 N N . ASN A 1 72 ? 7.928 7.996 -12.116 1.00 81.56 72 ASN A N 1
ATOM 526 C CA . ASN A 1 72 ? 6.843 8.396 -13.013 1.00 81.56 72 ASN A CA 1
ATOM 527 C C . ASN A 1 72 ? 5.647 7.422 -12.959 1.00 81.56 72 ASN A C 1
ATOM 529 O O . ASN A 1 72 ? 4.517 7.853 -13.186 1.00 81.56 72 ASN A O 1
ATOM 533 N N . ALA A 1 73 ? 5.875 6.144 -12.634 1.00 78.62 73 ALA A N 1
ATOM 534 C CA . ALA A 1 73 ? 4.848 5.119 -12.515 1.00 78.62 73 ALA A CA 1
ATOM 535 C C . ALA A 1 73 ? 3.893 5.378 -11.368 1.00 78.62 73 ALA A C 1
ATOM 537 O O . ALA A 1 73 ? 2.685 5.237 -11.537 1.00 78.62 73 ALA A O 1
ATOM 538 N N . THR A 1 74 ? 4.407 5.859 -10.244 1.00 76.38 74 THR A N 1
ATOM 539 C CA . THR A 1 74 ? 3.572 6.222 -9.102 1.00 76.38 74 THR A CA 1
ATOM 540 C C . THR A 1 74 ? 2.688 7.430 -9.407 1.00 76.38 74 THR A C 1
ATOM 542 O O . THR A 1 74 ? 1.514 7.436 -9.042 1.00 76.38 74 THR A O 1
ATOM 545 N N . VAL A 1 75 ? 3.199 8.398 -10.176 1.00 79.69 75 VAL A N 1
ATOM 546 C CA . VAL A 1 75 ? 2.435 9.574 -10.620 1.00 79.69 75 VAL A CA 1
ATOM 547 C C . VAL A 1 75 ? 1.319 9.194 -11.596 1.00 79.69 75 VAL A C 1
ATOM 549 O O . VAL A 1 75 ? 0.180 9.610 -11.398 1.00 79.69 75 VAL A O 1
ATOM 552 N N . PHE A 1 76 ? 1.604 8.408 -12.645 1.00 81.25 76 PHE A N 1
ATOM 553 C CA . PHE A 1 76 ? 0.578 8.098 -13.653 1.00 81.25 76 PHE A CA 1
ATOM 554 C C . PHE A 1 76 ? -0.420 7.029 -13.200 1.00 81.25 76 PHE A C 1
ATOM 556 O O . PHE A 1 76 ? -1.569 7.060 -13.635 1.00 81.25 76 PHE A O 1
ATOM 563 N N . CYS A 1 77 ? -0.004 6.070 -12.369 1.00 84.50 77 CYS A N 1
ATOM 564 C CA . CYS A 1 77 ? -0.921 5.059 -11.847 1.00 84.50 77 CYS A CA 1
ATOM 565 C C . CYS A 1 77 ? -1.839 5.620 -10.763 1.00 84.50 77 CYS A C 1
ATOM 567 O O . CYS A 1 77 ? -2.954 5.122 -10.594 1.00 84.50 77 CYS A O 1
ATOM 569 N N . GLY A 1 78 ? -1.357 6.626 -10.025 1.00 81.31 78 GLY A N 1
ATOM 570 C CA . GLY A 1 78 ? -1.933 7.022 -8.751 1.00 81.31 78 GLY A CA 1
ATOM 571 C C . GLY A 1 78 ? -1.891 5.881 -7.727 1.00 81.31 78 GLY A C 1
ATOM 572 O O . GLY A 1 78 ? -1.652 4.715 -8.049 1.00 81.31 78 GLY A O 1
ATOM 573 N N . PHE A 1 79 ? -2.162 6.212 -6.469 1.00 76.44 79 PHE A N 1
ATOM 574 C CA . PHE A 1 79 ? -2.396 5.215 -5.427 1.00 76.44 79 PHE A CA 1
ATOM 575 C C . PHE A 1 79 ? -3.900 5.111 -5.207 1.00 76.44 79 PHE A C 1
ATOM 577 O O . PHE A 1 79 ? -4.508 5.811 -4.401 1.00 76.44 79 PHE A O 1
ATOM 584 N N . GLY A 1 80 ? -4.521 4.291 -6.048 1.00 60.84 80 GLY A N 1
ATOM 585 C CA . GLY A 1 80 ? -5.963 4.152 -6.143 1.00 60.84 80 GLY A CA 1
ATOM 586 C C . GLY A 1 80 ? -6.470 3.021 -5.266 1.00 60.84 80 GLY A C 1
ATOM 587 O O . GLY A 1 80 ? -6.892 1.996 -5.786 1.00 60.84 80 GLY A O 1
ATOM 588 N N . THR A 1 81 ? -6.486 3.211 -3.949 1.00 56.12 81 THR A N 1
ATOM 589 C CA . THR A 1 81 ? -7.363 2.419 -3.068 1.00 56.12 81 THR A CA 1
ATOM 590 C C . THR A 1 81 ? -8.510 3.292 -2.586 1.00 56.12 81 THR A C 1
ATOM 592 O O . THR A 1 81 ? -8.817 3.382 -1.404 1.00 56.12 81 THR A O 1
ATOM 595 N N . LYS A 1 82 ? -9.185 3.957 -3.532 1.00 51.69 82 LYS A N 1
ATOM 596 C CA . LYS A 1 82 ? -10.533 4.444 -3.257 1.00 51.69 82 LYS A CA 1
ATOM 597 C C . LYS A 1 82 ? -11.393 3.197 -3.109 1.00 51.69 82 LYS A C 1
ATOM 599 O O . LYS A 1 82 ? -11.865 2.667 -4.110 1.00 51.69 82 LYS A O 1
ATOM 604 N N . ILE A 1 83 ? -11.546 2.694 -1.884 1.00 49.34 83 ILE A N 1
ATOM 605 C CA . ILE A 1 83 ? -12.701 1.859 -1.568 1.00 49.34 83 ILE A CA 1
ATOM 606 C C . ILE A 1 83 ? -13.887 2.732 -1.980 1.00 49.34 83 ILE A C 1
ATOM 608 O O . ILE A 1 83 ? -13.988 3.847 -1.460 1.00 49.34 83 ILE A O 1
ATOM 612 N N . PRO A 1 84 ? -14.707 2.336 -2.968 1.00 49.53 84 PRO A N 1
ATOM 613 C CA . PRO A 1 84 ? -15.919 3.074 -3.261 1.00 49.53 84 PRO A CA 1
ATOM 614 C C . PRO A 1 84 ? -16.779 2.971 -2.004 1.00 49.53 84 PRO A C 1
ATOM 616 O O . PRO A 1 84 ? -17.421 1.956 -1.748 1.00 49.53 84 PRO A O 1
ATOM 619 N N . VAL A 1 85 ? -16.691 3.990 -1.153 1.00 50.59 85 VAL A N 1
ATOM 620 C CA . VAL A 1 85 ? -17.524 4.117 0.031 1.00 50.59 85 VAL A CA 1
ATOM 621 C C . VAL A 1 85 ? -18.934 4.303 -0.501 1.00 50.59 85 VAL A C 1
ATOM 623 O O . VAL A 1 85 ? -19.261 5.329 -1.091 1.00 50.59 85 VAL A O 1
ATOM 626 N N . ASN A 1 86 ? -19.755 3.266 -0.357 1.00 56.78 86 ASN A N 1
ATOM 627 C CA . ASN A 1 86 ? -21.196 3.434 -0.428 1.00 56.78 86 ASN A CA 1
ATOM 628 C C . ASN A 1 86 ? -21.600 4.446 0.662 1.00 56.78 86 ASN A C 1
ATOM 630 O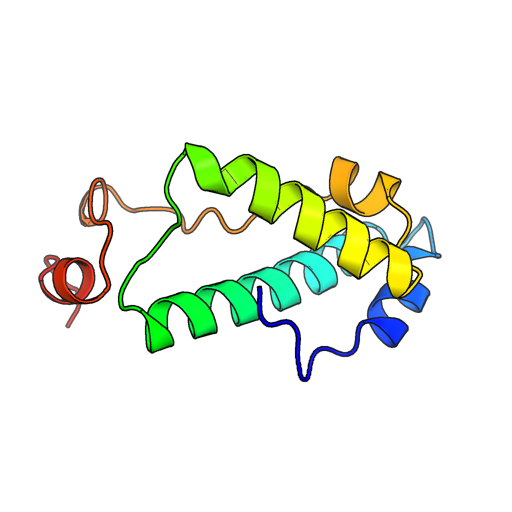 O . ASN A 1 86 ? -20.929 4.514 1.695 1.00 56.78 86 ASN A O 1
ATOM 634 N N . TYR A 1 87 ? -22.688 5.194 0.469 1.00 55.34 87 TYR A N 1
ATOM 635 C CA . TYR A 1 87 ? -23.133 6.242 1.408 1.00 55.34 87 TYR A CA 1
ATOM 636 C C . TYR A 1 87 ? -23.267 5.714 2.855 1.00 55.34 87 TYR A C 1
ATOM 638 O O . TYR A 1 87 ? -23.048 6.427 3.826 1.00 55.34 87 TYR A O 1
ATOM 646 N N . GLU A 1 88 ? -23.554 4.416 3.012 1.00 63.00 88 GLU A N 1
ATOM 647 C CA . GLU A 1 88 ? -23.681 3.721 4.304 1.00 63.00 88 GLU A CA 1
ATOM 648 C C . GLU A 1 88 ? -22.358 3.614 5.103 1.00 63.00 88 GLU A C 1
ATOM 650 O O . GLU A 1 88 ? -22.386 3.462 6.331 1.00 63.00 88 GLU A O 1
ATOM 655 N N . CYS A 1 89 ? -21.209 3.720 4.426 1.00 65.69 89 CYS A N 1
ATOM 656 C CA . CYS A 1 89 ? -19.864 3.672 5.009 1.00 65.69 89 CYS A CA 1
ATOM 657 C C . CYS A 1 89 ? -19.172 5.046 5.056 1.00 65.69 89 CYS A C 1
ATOM 659 O O . CYS A 1 89 ? -18.050 5.144 5.556 1.00 65.69 89 CYS A O 1
ATOM 661 N N . GLU A 1 90 ? -19.811 6.100 4.542 1.00 74.56 90 GLU A N 1
ATOM 662 C CA . GLU A 1 90 ? -19.268 7.456 4.569 1.00 74.56 90 GLU A CA 1
ATOM 663 C C . GLU A 1 90 ? -19.085 7.937 6.019 1.00 74.56 90 GLU A C 1
ATOM 665 O O . GLU A 1 90 ? -19.937 7.729 6.882 1.00 74.56 90 GLU A O 1
ATOM 670 N N . GLY A 1 91 ? -17.926 8.530 6.313 1.00 77.00 91 GLY A N 1
ATOM 671 C CA . GLY A 1 91 ? -17.580 9.000 7.659 1.00 77.00 91 GLY A CA 1
ATOM 672 C C . GLY A 1 91 ? -17.133 7.913 8.644 1.00 77.00 91 GLY A C 1
ATOM 673 O O . GLY A 1 91 ? -16.752 8.245 9.766 1.00 77.00 91 GLY A O 1
ATOM 674 N N . ARG A 1 92 ? -17.118 6.631 8.252 1.00 82.38 92 ARG A N 1
ATOM 675 C CA . ARG A 1 92 ? -16.565 5.553 9.086 1.00 82.38 92 ARG A CA 1
ATOM 676 C C . ARG A 1 92 ? -15.052 5.501 8.928 1.00 82.38 92 ARG A C 1
ATOM 678 O O . ARG A 1 92 ? -14.538 5.340 7.825 1.00 82.38 92 ARG A O 1
ATOM 685 N N . THR A 1 93 ? -14.339 5.615 10.040 1.00 86.31 93 THR A N 1
ATOM 686 C CA . THR A 1 93 ? -12.871 5.658 10.073 1.00 86.31 93 THR A CA 1
ATOM 687 C C . THR A 1 93 ? -12.256 4.423 10.716 1.00 86.31 93 THR A C 1
ATOM 689 O O . THR A 1 93 ? -11.045 4.236 10.611 1.00 86.31 93 THR A O 1
ATOM 692 N N . THR A 1 94 ? -13.062 3.548 11.330 1.00 88.31 94 THR A N 1
ATOM 693 C CA . THR A 1 94 ? -12.585 2.306 11.954 1.00 88.31 94 THR A CA 1
ATOM 694 C C . THR A 1 94 ? -13.320 1.062 11.460 1.00 88.31 94 THR A C 1
ATOM 696 O O . THR A 1 94 ? -14.485 1.115 11.059 1.00 88.31 94 THR A O 1
ATOM 699 N N . VAL A 1 95 ? -12.651 -0.090 11.534 1.00 85.94 95 VAL A N 1
ATOM 700 C CA . VAL A 1 95 ? -13.221 -1.403 11.196 1.00 85.94 95 VAL A CA 1
ATOM 701 C C . VAL A 1 95 ? -14.462 -1.680 12.044 1.00 85.94 95 VAL A C 1
ATOM 703 O O . VAL A 1 95 ? -15.487 -2.077 11.504 1.00 85.94 95 VAL A O 1
ATOM 706 N N . THR A 1 96 ? -14.430 -1.391 13.348 1.00 88.81 96 THR A N 1
ATOM 707 C CA . THR A 1 96 ? -15.589 -1.573 14.239 1.00 88.81 96 THR A CA 1
ATOM 708 C C . THR A 1 96 ? -16.794 -0.751 13.794 1.00 88.81 96 THR A C 1
ATOM 710 O O . THR A 1 96 ? -17.914 -1.257 13.797 1.00 88.81 96 THR A O 1
ATOM 713 N N . GLN A 1 97 ? -16.578 0.497 13.364 1.00 87.12 97 GLN A N 1
ATOM 714 C CA . GLN A 1 97 ? -17.651 1.295 12.779 1.00 87.12 97 GLN A CA 1
ATOM 715 C C . GLN A 1 97 ? -18.158 0.642 11.493 1.00 87.12 97 GLN A C 1
ATOM 717 O O . GLN A 1 97 ? -19.366 0.564 11.313 1.00 87.12 97 GLN A O 1
ATOM 722 N N . MET A 1 98 ? -17.289 0.128 10.616 1.00 84.25 98 MET A N 1
ATOM 723 C CA . MET A 1 98 ? -17.738 -0.607 9.425 1.00 84.25 98 MET A CA 1
ATOM 724 C C . MET A 1 98 ? -18.602 -1.825 9.766 1.00 84.25 98 MET A C 1
ATOM 726 O O . MET A 1 98 ? -19.649 -1.979 9.145 1.00 84.25 98 MET A O 1
ATOM 730 N N . LEU A 1 99 ? -18.237 -2.623 10.777 1.00 86.44 99 LEU A N 1
ATOM 731 C CA . LEU A 1 99 ? -19.024 -3.788 11.215 1.00 86.44 99 LEU A CA 1
ATOM 732 C C . LEU A 1 99 ? -20.443 -3.414 11.673 1.00 86.44 99 LEU A C 1
ATOM 734 O O . LEU A 1 99 ? -21.371 -4.205 11.552 1.00 86.44 99 LEU A O 1
ATOM 738 N N . GLN A 1 100 ? -20.618 -2.201 12.199 1.00 86.19 100 GLN A N 1
ATOM 739 C CA . GLN A 1 100 ? -21.912 -1.664 12.630 1.00 86.19 100 GLN A CA 1
ATOM 740 C C . GLN A 1 100 ? -22.722 -1.050 11.478 1.00 86.19 100 GLN A C 1
ATOM 742 O O . GLN A 1 100 ? -23.775 -0.452 11.713 1.00 86.19 100 GLN A O 1
ATOM 747 N N . SER A 1 101 ? -22.230 -1.113 10.239 1.00 81.56 101 SER A N 1
ATOM 748 C CA . SER A 1 101 ? -22.962 -0.569 9.096 1.00 81.56 101 SER A CA 1
ATOM 749 C C . SER A 1 101 ? -24.199 -1.414 8.807 1.00 81.56 101 SER A C 1
ATOM 751 O O . SER A 1 101 ? -24.140 -2.645 8.899 1.00 81.56 101 SER A O 1
ATOM 753 N N . PRO A 1 102 ? -25.319 -0.785 8.412 1.00 81.31 102 PRO A N 1
ATOM 754 C CA . PRO A 1 102 ? -26.450 -1.525 7.875 1.00 81.31 102 PRO A CA 1
ATOM 755 C C . PRO A 1 102 ? -25.974 -2.477 6.772 1.00 81.31 102 PRO A C 1
ATOM 757 O O . PRO A 1 102 ? -25.172 -2.083 5.932 1.00 81.31 102 PRO A O 1
ATOM 760 N N . LYS A 1 103 ? -26.476 -3.719 6.774 1.00 78.50 103 LYS A N 1
ATOM 761 C CA . LYS A 1 103 ? -26.185 -4.739 5.745 1.00 7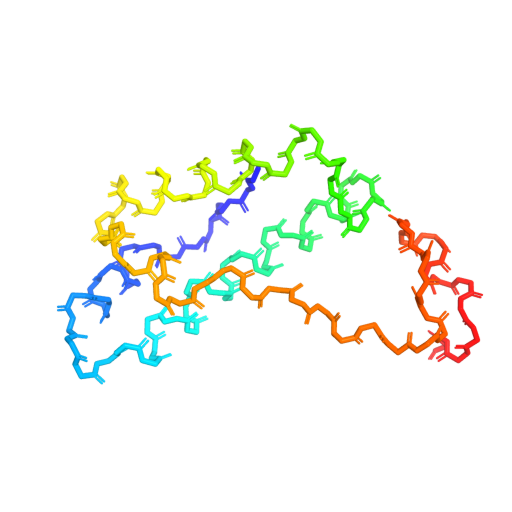8.50 103 LYS A CA 1
ATOM 762 C C . LYS A 1 103 ? -24.725 -5.226 5.678 1.00 78.50 103 LYS A C 1
ATOM 764 O O . LYS A 1 103 ? -24.359 -5.836 4.682 1.00 78.50 103 LYS A O 1
ATOM 769 N N . PHE A 1 104 ? -23.913 -5.019 6.719 1.00 74.50 104 PHE A N 1
ATOM 770 C CA . PHE A 1 104 ? -22.567 -5.614 6.809 1.00 74.50 104 PHE A CA 1
ATOM 771 C C . PHE A 1 104 ? -22.579 -7.137 7.112 1.00 74.50 104 PHE A C 1
ATOM 773 O O . PHE A 1 104 ? -21.524 -7.752 7.211 1.00 74.50 104 PHE A O 1
ATOM 780 N N . VAL A 1 105 ? -23.765 -7.736 7.281 1.00 61.22 105 VAL A N 1
A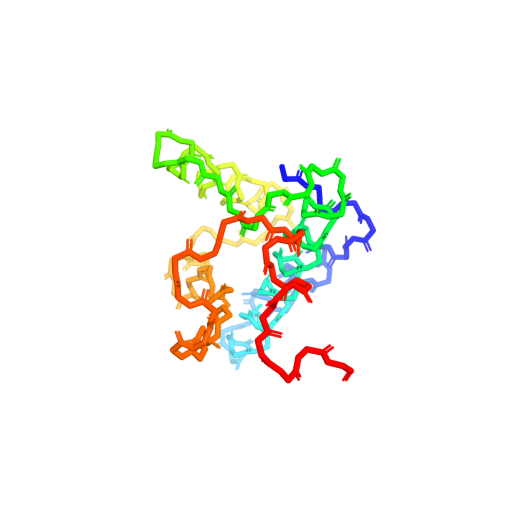TOM 781 C CA . VAL A 1 105 ? -23.975 -9.150 7.659 1.00 61.22 105 VAL A CA 1
ATOM 782 C C . VAL A 1 105 ? -23.289 -10.142 6.725 1.00 61.22 105 VAL A C 1
ATOM 784 O O . VAL A 1 105 ? -23.436 -9.982 5.493 1.00 61.22 105 VAL A O 1
#

InterPro domains:
  IPR043891 SPARK domain [PF19160] (2-98)

pLDDT: mean 83.73, std 10.48, range [49.34, 93.75]

Radius of gyration: 15.21 Å; chains: 1; bounding box: 41×26×38 Å

Organism: Davidia involucrata (NCBI:txid16924)